Protein AF-A0A4S2AML3-F1 (afdb_monomer_lite)

Organism: NCBI:txid85831

Secondary structure (DSSP, 8-state):
----TTEEES----HHHHHHHHHHHTTSS-HHHHHHHHHTS----PEEE-SHHHHTT----

Structure (mmCIF, N/CA/C/O backbone):
data_AF-A0A4S2AML3-F1
#
_entry.id   AF-A0A4S2AML3-F1
#
loop_
_atom_site.group_PDB
_atom_site.id
_atom_site.type_symbol
_atom_site.label_atom_id
_atom_site.label_alt_id
_atom_site.label_comp_id
_atom_site.label_asym_id
_atom_site.label_entity_id
_atom_site.label_seq_id
_atom_site.pdbx_PDB_ins_code
_atom_site.Cartn_x
_atom_site.Cartn_y
_atom_site.Cartn_z
_atom_site.occupancy
_atom_site.B_iso_or_equiv
_atom_site.auth_seq_id
_atom_site.auth_comp_id
_atom_site.auth_asym_id
_atom_site.auth_atom_id
_atom_site.pdbx_PDB_model_num
ATOM 1 N N . MET A 1 1 ? 6.010 17.045 -14.830 1.00 39.09 1 MET A N 1
ATOM 2 C CA . MET A 1 1 ? 6.272 15.664 -14.366 1.00 39.09 1 MET A CA 1
ATOM 3 C C . MET A 1 1 ? 7.662 15.272 -14.854 1.00 39.09 1 MET A C 1
ATOM 5 O O . MET A 1 1 ? 7.797 14.904 -16.010 1.00 39.09 1 MET A O 1
ATOM 9 N N . ASN A 1 2 ? 8.700 15.448 -14.028 1.00 35.56 2 ASN A N 1
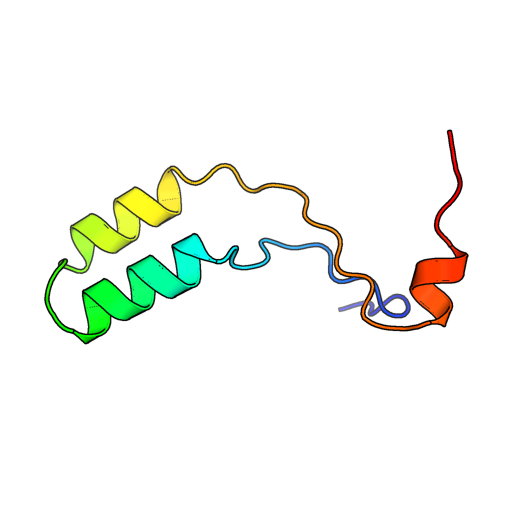ATOM 10 C CA . ASN A 1 2 ? 10.076 15.083 -14.391 1.00 35.56 2 ASN A CA 1
ATOM 11 C C . ASN A 1 2 ? 10.376 13.672 -13.883 1.00 35.56 2 ASN A C 1
ATOM 13 O O . ASN A 1 2 ? 10.661 13.470 -12.705 1.00 35.56 2 ASN A O 1
ATOM 17 N N . SER A 1 3 ? 10.289 12.701 -14.786 1.00 38.50 3 SER A N 1
ATOM 18 C CA . SER A 1 3 ? 10.615 11.299 -14.544 1.00 38.50 3 SER A CA 1
ATOM 19 C C . SER A 1 3 ? 12.136 11.111 -14.511 1.00 38.50 3 SER A C 1
ATOM 21 O O . SER A 1 3 ? 12.761 10.816 -15.528 1.00 38.50 3 SER A O 1
ATOM 23 N N . PHE A 1 4 ? 12.754 11.284 -13.343 1.00 43.06 4 PHE A N 1
ATOM 24 C CA . PHE A 1 4 ? 14.124 10.825 -13.113 1.00 43.06 4 PHE A CA 1
ATOM 25 C C . PHE A 1 4 ? 14.124 9.294 -12.986 1.00 43.06 4 PHE A C 1
ATOM 27 O O . PHE A 1 4 ? 13.754 8.738 -11.961 1.00 43.06 4 PHE A O 1
ATOM 34 N N . ILE A 1 5 ? 14.500 8.619 -14.073 1.00 43.53 5 ILE A N 1
ATOM 35 C CA . ILE A 1 5 ? 15.214 7.330 -14.105 1.00 43.53 5 ILE A CA 1
ATOM 36 C C . ILE A 1 5 ? 14.865 6.366 -12.943 1.00 43.53 5 ILE A C 1
ATOM 38 O O . ILE A 1 5 ? 15.659 6.134 -12.039 1.00 43.53 5 ILE A O 1
ATOM 42 N N . GLY A 1 6 ? 13.677 5.757 -12.997 1.00 50.50 6 GLY A N 1
ATOM 43 C CA . GLY A 1 6 ? 13.395 4.466 -12.351 1.00 50.50 6 GLY A CA 1
ATOM 44 C C . GLY A 1 6 ? 13.236 4.422 -10.826 1.00 50.50 6 GLY A C 1
ATOM 45 O O . GLY A 1 6 ? 13.193 3.313 -10.294 1.00 50.50 6 GLY A O 1
ATOM 46 N N . ALA A 1 7 ? 13.131 5.559 -10.137 1.00 46.34 7 ALA A N 1
ATOM 47 C CA . ALA A 1 7 ? 12.737 5.612 -8.728 1.00 46.34 7 ALA A CA 1
ATOM 48 C C . ALA A 1 7 ? 11.363 6.287 -8.604 1.00 46.34 7 ALA A C 1
ATOM 50 O O . ALA A 1 7 ? 11.227 7.485 -8.851 1.00 46.34 7 ALA A O 1
ATOM 51 N N . VAL A 1 8 ? 10.333 5.513 -8.245 1.00 50.00 8 VAL A N 1
ATOM 52 C CA . VAL A 1 8 ? 9.017 6.067 -7.891 1.00 50.00 8 VAL A CA 1
ATOM 53 C C . VAL A 1 8 ? 9.066 6.434 -6.413 1.00 50.00 8 VAL A C 1
ATOM 55 O O . VAL A 1 8 ? 9.257 5.564 -5.567 1.00 50.00 8 VAL A O 1
ATOM 58 N N . ILE A 1 9 ? 8.926 7.725 -6.116 1.00 50.41 9 ILE A N 1
ATOM 59 C CA . ILE A 1 9 ? 8.787 8.240 -4.752 1.00 50.41 9 ILE A CA 1
ATOM 60 C C . ILE A 1 9 ? 7.331 8.665 -4.604 1.00 50.41 9 ILE A C 1
ATOM 62 O O . ILE A 1 9 ? 6.899 9.657 -5.188 1.00 50.41 9 ILE A O 1
ATOM 66 N N . GLY A 1 10 ? 6.562 7.882 -3.860 1.00 50.62 10 GLY A N 1
ATOM 67 C CA . GLY A 1 10 ? 5.160 8.151 -3.572 1.00 50.62 10 GLY A CA 1
ATOM 68 C C . GLY A 1 10 ? 4.611 7.130 -2.578 1.00 50.62 10 GLY A C 1
ATOM 69 O O . GLY A 1 10 ? 5.329 6.189 -2.239 1.00 50.62 10 GLY A O 1
ATOM 70 N N . PRO A 1 11 ? 3.361 7.293 -2.111 1.00 50.88 11 PRO A N 1
ATOM 71 C CA . PRO A 1 11 ? 2.637 6.260 -1.382 1.00 50.88 11 PRO A CA 1
ATOM 72 C C . PRO A 1 11 ? 2.555 5.017 -2.262 1.00 50.88 11 PRO A C 1
ATOM 74 O O . PRO A 1 11 ? 1.661 4.889 -3.097 1.00 50.88 11 PRO A O 1
ATOM 77 N N . ILE A 1 12 ? 3.512 4.108 -2.145 1.00 56.28 12 ILE A N 1
ATOM 78 C CA . ILE A 1 12 ? 3.320 2.789 -2.720 1.00 56.28 12 ILE A CA 1
ATOM 79 C C . ILE A 1 12 ? 2.245 2.164 -1.846 1.00 56.28 12 ILE A C 1
ATOM 81 O O . ILE A 1 12 ? 2.364 2.151 -0.619 1.00 56.28 12 ILE A O 1
ATOM 85 N N . ALA A 1 13 ? 1.146 1.756 -2.475 1.00 59.69 13 ALA A N 1
ATOM 86 C CA . ALA A 1 13 ? 0.117 0.976 -1.820 1.00 59.69 13 ALA A CA 1
ATOM 87 C C . ALA A 1 13 ? 0.778 -0.315 -1.323 1.00 59.69 13 ALA A C 1
ATOM 89 O O . ALA A 1 13 ? 0.944 -1.264 -2.079 1.00 59.69 13 ALA A O 1
ATOM 90 N N . ASP A 1 14 ? 1.233 -0.291 -0.075 1.00 64.25 14 ASP A N 1
ATOM 91 C CA . ASP A 1 14 ? 1.736 -1.454 0.645 1.00 64.25 14 ASP A CA 1
ATOM 92 C C . ASP A 1 14 ? 0.653 -2.549 0.672 1.00 64.25 14 ASP A C 1
ATOM 94 O O . ASP A 1 14 ? -0.534 -2.244 0.517 1.00 64.25 14 ASP A O 1
ATOM 98 N N . ASP A 1 15 ? 1.026 -3.811 0.890 1.00 71.12 15 ASP A N 1
ATOM 99 C CA . ASP A 1 15 ? 0.143 -4.978 0.724 1.00 71.12 15 ASP A CA 1
ATOM 100 C C . ASP A 1 15 ? -1.177 -4.850 1.501 1.00 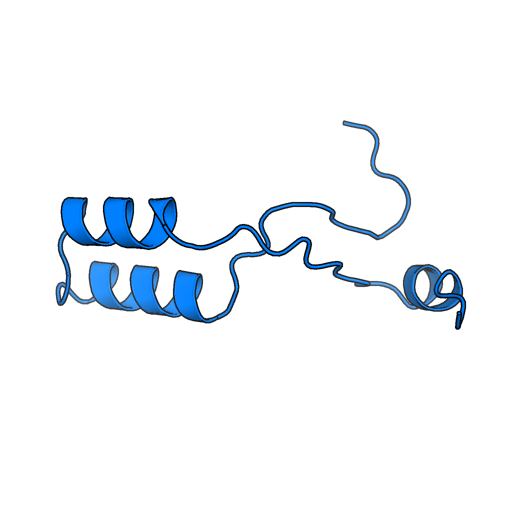71.12 15 ASP A C 1
ATOM 102 O O . ASP A 1 15 ? -2.230 -5.319 1.065 1.00 71.12 15 ASP A O 1
ATOM 106 N N . GLY A 1 16 ? -1.178 -4.142 2.633 1.00 74.94 16 GLY A N 1
ATOM 107 C CA . GLY A 1 16 ? -2.418 -3.918 3.371 1.00 74.94 16 GLY A CA 1
ATOM 108 C C . GLY A 1 16 ? -3.345 -2.829 2.812 1.00 74.94 16 GLY A C 1
ATOM 109 O O . GLY A 1 16 ? -4.515 -2.822 3.177 1.00 74.94 16 GLY A O 1
ATOM 110 N N . VAL A 1 17 ? -2.897 -1.949 1.909 1.00 78.81 17 VAL A N 1
ATOM 111 C CA . VAL A 1 17 ? -3.797 -1.105 1.096 1.00 78.81 17 VAL A CA 1
ATOM 112 C C . VAL A 1 17 ? -4.527 -1.979 0.077 1.00 78.81 17 VAL A C 1
ATOM 114 O O . VAL A 1 17 ? -5.744 -1.868 -0.061 1.00 78.81 17 VAL A O 1
ATOM 117 N N . ALA A 1 18 ? -3.811 -2.894 -0.585 1.00 82.62 18 ALA A N 1
ATOM 118 C CA . AL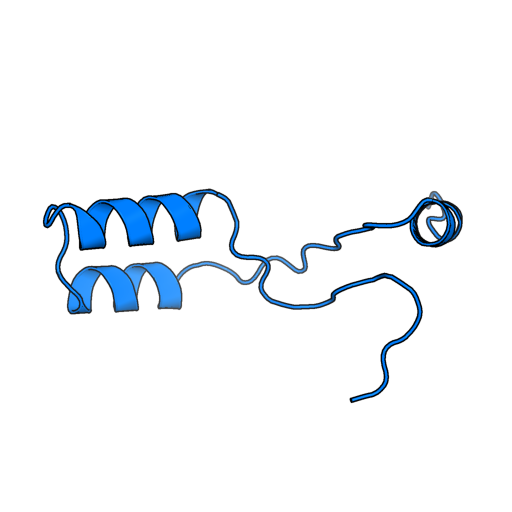A A 1 18 ? -4.414 -3.843 -1.519 1.00 82.62 18 ALA A CA 1
ATOM 119 C C . ALA A 1 18 ? -5.431 -4.761 -0.817 1.00 82.62 18 ALA A C 1
ATOM 121 O O . ALA A 1 18 ? -6.541 -4.943 -1.320 1.00 82.62 18 ALA A O 1
ATOM 122 N N . LEU A 1 19 ? -5.100 -5.256 0.382 1.00 84.88 19 LEU A N 1
ATOM 123 C CA . LEU A 1 19 ? -6.010 -6.053 1.208 1.00 84.88 19 LEU A CA 1
ATOM 124 C C . LEU A 1 19 ? -7.294 -5.289 1.566 1.00 84.88 19 LEU A C 1
ATOM 126 O O . LEU A 1 19 ? -8.386 -5.827 1.418 1.00 84.88 19 LEU A O 1
ATOM 130 N N . GLN A 1 20 ? -7.188 -4.033 2.008 1.00 85.00 20 GLN A N 1
ATOM 131 C CA . GLN A 1 20 ? -8.363 -3.235 2.379 1.00 85.00 20 GLN A CA 1
ATOM 132 C C . GLN A 1 20 ? -9.266 -2.925 1.180 1.00 85.00 20 GLN A C 1
ATOM 134 O O . GLN A 1 20 ? -10.488 -2.970 1.304 1.00 85.00 20 GLN A O 1
ATOM 139 N N . ILE A 1 21 ? -8.682 -2.670 0.006 1.00 87.81 21 ILE A N 1
ATOM 140 C CA . ILE A 1 21 ? -9.447 -2.508 -1.236 1.00 87.81 21 ILE A CA 1
ATOM 141 C C . ILE A 1 21 ? -10.171 -3.814 -1.597 1.00 87.81 21 ILE A C 1
ATOM 143 O O . ILE A 1 21 ? -11.326 -3.766 -2.018 1.00 87.81 21 ILE A O 1
ATOM 147 N N . GLY A 1 22 ? -9.525 -4.969 -1.405 1.00 90.38 22 GLY A N 1
ATOM 148 C CA . GLY A 1 22 ? -10.150 -6.285 -1.573 1.00 90.38 22 GLY A CA 1
ATOM 149 C C . GLY A 1 22 ? -11.347 -6.481 -0.641 1.00 90.38 22 GLY A C 1
ATOM 150 O O . GLY A 1 22 ? -12.447 -6.755 -1.105 1.00 90.38 22 GLY A O 1
ATOM 151 N N . LEU A 1 23 ? -11.174 -6.216 0.657 1.00 90.88 23 LEU A N 1
ATOM 152 C CA . LEU A 1 23 ? -12.248 -6.325 1.653 1.00 90.88 23 LEU A CA 1
ATOM 153 C C . LEU A 1 23 ? -13.441 -5.410 1.351 1.00 90.88 23 LEU A C 1
ATOM 155 O O . LEU A 1 23 ? -14.583 -5.790 1.597 1.00 90.88 23 LEU A O 1
ATOM 159 N N . PHE A 1 24 ? -13.191 -4.210 0.823 1.00 92.81 24 PHE A N 1
ATOM 160 C CA . PHE A 1 24 ? -14.256 -3.307 0.390 1.00 92.81 24 PHE A CA 1
ATOM 161 C C . PHE A 1 24 ? -14.992 -3.849 -0.841 1.00 92.81 24 PHE A C 1
ATOM 163 O O . PHE A 1 24 ? -16.220 -3.834 -0.877 1.00 92.81 24 PHE A O 1
ATOM 170 N N . LYS A 1 25 ? -14.252 -4.360 -1.835 1.00 91.00 25 LYS A N 1
ATOM 171 C CA . LYS A 1 25 ? -14.831 -4.967 -3.044 1.00 91.00 25 LYS A CA 1
ATOM 172 C C . LYS A 1 25 ? -15.703 -6.179 -2.734 1.00 91.00 25 LYS A C 1
ATOM 174 O O . LYS A 1 25 ? -16.747 -6.337 -3.358 1.00 91.00 25 LYS A O 1
ATOM 179 N N . ASP A 1 26 ? -15.290 -6.980 -1.762 1.00 95.50 26 ASP A N 1
ATOM 180 C CA . ASP A 1 26 ? -16.020 -8.167 -1.321 1.00 95.50 26 ASP A CA 1
ATOM 181 C C . ASP A 1 26 ? -17.165 -7.828 -0.341 1.00 95.50 26 ASP A C 1
ATOM 183 O O . ASP A 1 26 ? -17.913 -8.709 0.075 1.00 95.50 26 ASP A O 1
ATOM 187 N N . GLY A 1 27 ? -17.327 -6.550 0.027 1.00 92.44 27 GLY A N 1
ATOM 188 C CA . GLY A 1 27 ? -18.418 -6.063 0.876 1.00 92.44 27 GLY A CA 1
ATOM 189 C C . GLY A 1 27 ? -18.219 -6.273 2.380 1.00 92.44 27 GLY A C 1
ATOM 190 O O . GLY A 1 27 ? -19.132 -5.999 3.155 1.00 92.44 27 GLY A O 1
ATOM 191 N N . TYR A 1 28 ? -17.039 -6.721 2.817 1.00 92.81 28 TYR A N 1
ATOM 192 C CA . TYR A 1 28 ? -16.730 -6.923 4.238 1.00 92.81 28 TYR A CA 1
ATOM 193 C C . TYR A 1 28 ? -16.554 -5.611 5.011 1.00 92.81 28 TYR A C 1
ATOM 195 O O . TYR A 1 28 ? -16.793 -5.572 6.217 1.00 92.81 28 TYR A O 1
ATOM 203 N N . ILE A 1 29 ? -16.125 -4.540 4.337 1.00 92.81 29 ILE A N 1
ATOM 204 C CA . ILE A 1 29 ? -16.005 -3.197 4.920 1.00 92.81 29 ILE A CA 1
ATOM 205 C C . ILE A 1 29 ? -16.710 -2.167 4.041 1.00 92.81 29 ILE A C 1
ATOM 207 O O . ILE A 1 29 ? -16.797 -2.327 2.826 1.00 92.81 29 ILE A O 1
ATOM 211 N N . ASN A 1 30 ? -17.197 -1.084 4.648 1.00 92.50 30 ASN A N 1
ATOM 212 C CA . ASN A 1 30 ? -17.821 0.017 3.918 1.00 92.50 30 ASN A CA 1
ATOM 213 C C . ASN A 1 30 ? -16.797 1.108 3.547 1.00 92.50 30 ASN A C 1
ATOM 215 O O . ASN A 1 30 ? -15.651 1.106 4.004 1.00 92.50 30 ASN A O 1
ATOM 219 N N . LEU A 1 31 ? -17.224 2.065 2.717 1.00 89.00 31 LEU A N 1
ATOM 220 C CA . LEU A 1 31 ? -16.356 3.131 2.208 1.00 89.00 31 LEU A CA 1
ATOM 221 C C . LEU A 1 31 ? -15.805 4.036 3.323 1.00 89.00 31 LEU A C 1
ATOM 223 O O . LEU A 1 31 ? -14.669 4.492 3.227 1.00 89.00 31 LEU A O 1
ATOM 227 N N . ALA A 1 32 ? -16.583 4.279 4.381 1.00 90.75 32 ALA A N 1
ATOM 228 C CA . ALA A 1 32 ? -16.141 5.092 5.512 1.00 90.75 32 ALA A CA 1
ATOM 229 C C . ALA A 1 32 ? -15.024 4.387 6.298 1.00 90.75 32 ALA A C 1
ATOM 231 O O . ALA A 1 32 ? -14.010 5.005 6.614 1.00 90.75 32 ALA A O 1
ATOM 232 N N . THR A 1 33 ? -15.167 3.080 6.539 1.00 88.69 33 THR A N 1
ATOM 233 C CA . THR A 1 33 ? -14.129 2.247 7.155 1.00 88.69 33 THR A CA 1
ATOM 234 C C . THR A 1 33 ? -12.869 2.223 6.297 1.00 88.69 33 THR A C 1
ATOM 236 O O . THR A 1 33 ? -11.791 2.451 6.833 1.00 88.69 33 THR A O 1
ATOM 239 N N . LEU A 1 34 ? -13.001 2.032 4.978 1.00 89.50 34 LEU A N 1
ATOM 240 C CA . LEU A 1 34 ? -11.871 2.070 4.046 1.00 89.50 34 LEU A CA 1
ATOM 241 C C . LEU A 1 34 ? -11.142 3.427 4.074 1.00 89.50 34 LEU A C 1
ATOM 243 O O . LEU A 1 34 ? -9.915 3.477 4.093 1.00 89.50 34 LEU A O 1
ATOM 247 N N . ALA A 1 35 ? -11.877 4.541 4.080 1.00 86.12 35 ALA A N 1
ATOM 248 C CA . ALA A 1 35 ? -11.285 5.877 4.095 1.00 86.12 35 ALA A CA 1
ATOM 249 C C . ALA A 1 35 ? -10.482 6.137 5.379 1.00 86.12 35 ALA A C 1
ATOM 251 O O . ALA A 1 35 ? -9.357 6.634 5.313 1.00 86.12 35 ALA A O 1
ATOM 252 N N . GLU A 1 36 ? -11.021 5.758 6.5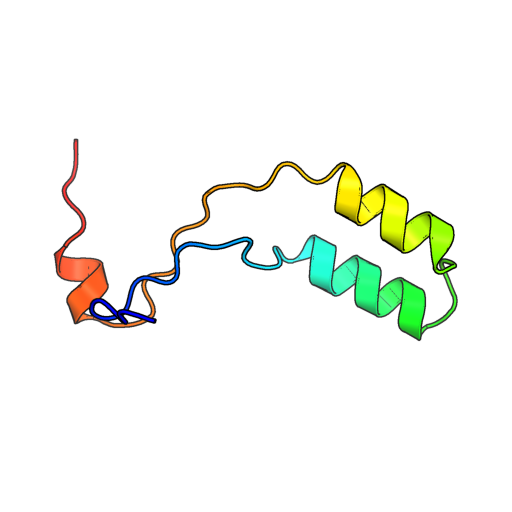38 1.00 85.50 36 GLU A N 1
ATOM 253 C CA . GLU A 1 36 ? -10.335 5.923 7.821 1.00 85.50 36 GLU A CA 1
ATOM 254 C C . GLU A 1 36 ? -9.083 5.041 7.915 1.00 85.50 36 GLU A C 1
ATOM 256 O O . GLU A 1 36 ? -8.014 5.507 8.314 1.00 85.50 36 GLU A O 1
ATOM 261 N N . THR A 1 37 ? -9.151 3.788 7.462 1.00 79.88 37 THR A N 1
ATOM 262 C CA . THR A 1 37 ? -7.998 2.880 7.499 1.00 79.88 37 THR A CA 1
ATOM 263 C C . THR A 1 37 ? -6.872 3.288 6.542 1.00 79.88 37 THR A C 1
ATOM 265 O O . THR A 1 37 ? -5.702 3.018 6.829 1.00 79.88 37 THR A O 1
ATOM 268 N N . LEU A 1 38 ? -7.191 3.982 5.444 1.00 79.06 38 LEU A N 1
ATOM 269 C CA . LEU A 1 38 ? -6.202 4.582 4.541 1.00 79.06 38 LEU A CA 1
ATOM 270 C C . LEU A 1 38 ? -5.624 5.896 5.087 1.00 79.06 38 LEU A C 1
ATOM 272 O O . LEU A 1 38 ? -4.434 6.151 4.922 1.00 79.06 38 LEU A O 1
ATOM 276 N N . LYS A 1 39 ? -6.434 6.705 5.778 1.00 74.19 39 LYS A N 1
ATOM 277 C CA . LYS A 1 39 ? -6.032 7.992 6.370 1.00 74.19 39 LYS A CA 1
ATOM 278 C C . LYS A 1 39 ? -5.017 7.840 7.509 1.00 74.19 39 LYS A C 1
ATOM 280 O O . LYS A 1 39 ? -4.145 8.691 7.661 1.00 74.19 39 LYS A O 1
ATOM 285 N N . TYR A 1 40 ? -5.103 6.755 8.283 1.00 61.47 40 TYR A N 1
ATOM 286 C CA . TYR A 1 40 ? -4.189 6.474 9.402 1.00 61.47 40 TYR A CA 1
ATOM 287 C C . TYR A 1 40 ? -2.973 5.610 9.038 1.00 61.47 40 TYR A C 1
ATOM 289 O O . TYR A 1 40 ? -2.099 5.394 9.883 1.00 61.47 40 TYR A O 1
ATOM 297 N N . ARG A 1 41 ? -2.855 5.127 7.793 1.00 64.31 41 ARG A N 1
ATOM 298 C CA . ARG A 1 41 ? -1.650 4.408 7.366 1.00 64.31 41 ARG A CA 1
ATOM 299 C C . ARG A 1 41 ? -0.509 5.400 7.191 1.00 64.31 41 ARG A C 1
ATOM 301 O O . ARG A 1 41 ? -0.518 6.234 6.291 1.00 64.31 41 ARG A O 1
ATOM 308 N N . LYS A 1 42 ? 0.492 5.289 8.069 1.00 56.59 42 LYS A N 1
ATOM 309 C CA . LYS A 1 42 ? 1.764 6.008 7.967 1.00 56.59 42 LYS A CA 1
ATOM 310 C C . LYS A 1 42 ? 2.297 5.810 6.546 1.00 56.59 42 LYS A C 1
ATOM 312 O O . LYS A 1 42 ? 2.596 4.683 6.157 1.00 56.59 42 LYS A O 1
ATOM 317 N N . LEU A 1 43 ? 2.364 6.892 5.776 1.00 54.94 43 LEU A N 1
ATOM 318 C CA . LEU A 1 43 ? 3.000 6.913 4.465 1.00 54.94 43 LEU A CA 1
ATOM 319 C C . LEU A 1 43 ? 4.476 6.580 4.673 1.00 54.94 43 LEU A C 1
ATOM 321 O O . LEU A 1 43 ? 5.285 7.448 4.991 1.00 54.94 43 LEU A O 1
ATOM 325 N N . ASN A 1 44 ? 4.819 5.298 4.591 1.00 52.75 44 ASN A N 1
ATOM 326 C CA . ASN A 1 44 ? 6.210 4.895 4.584 1.00 52.75 44 ASN A CA 1
ATOM 327 C C . ASN A 1 44 ? 6.807 5.409 3.274 1.00 52.75 44 ASN A C 1
ATOM 329 O O . ASN A 1 44 ? 6.245 5.180 2.202 1.00 52.75 44 ASN A O 1
ATOM 333 N N . ASN A 1 45 ? 7.933 6.121 3.361 1.00 56.00 45 ASN A N 1
ATOM 334 C CA . ASN A 1 45 ? 8.732 6.491 2.196 1.00 56.00 45 ASN A CA 1
ATOM 335 C C . ASN A 1 45 ? 9.335 5.209 1.616 1.00 56.00 45 ASN A C 1
ATOM 337 O O . ASN A 1 45 ? 10.468 4.839 1.921 1.00 56.00 45 ASN A O 1
ATOM 341 N N . GLN A 1 46 ? 8.530 4.481 0.852 1.00 54.66 46 GLN A N 1
ATOM 342 C CA . GLN A 1 46 ? 8.913 3.215 0.265 1.00 54.66 46 GLN A CA 1
ATOM 343 C C . GLN A 1 46 ? 9.515 3.492 -1.104 1.00 54.66 46 GLN A C 1
ATOM 345 O O . GLN A 1 46 ? 8.866 4.024 -2.002 1.00 54.66 46 GLN A O 1
ATOM 350 N N . TYR A 1 47 ? 10.795 3.166 -1.238 1.00 60.97 47 TYR A N 1
ATOM 351 C CA . TYR A 1 47 ? 11.527 3.329 -2.481 1.00 60.97 47 TYR A CA 1
ATOM 352 C C . TYR A 1 47 ? 11.403 2.045 -3.296 1.00 60.97 47 TYR A C 1
ATOM 354 O O . TYR A 1 47 ? 11.873 0.989 -2.873 1.00 60.97 47 TYR A O 1
ATOM 362 N N . TYR A 1 48 ? 10.783 2.132 -4.471 1.00 62.91 48 TYR A N 1
ATOM 363 C CA . TYR A 1 48 ? 10.777 1.038 -5.438 1.00 62.91 48 TYR A CA 1
ATOM 364 C C . TYR A 1 48 ? 11.840 1.274 -6.509 1.00 62.91 48 TYR A C 1
ATOM 366 O O . TYR A 1 48 ? 11.804 2.269 -7.235 1.00 62.91 48 TYR A O 1
ATOM 374 N N . PHE A 1 49 ? 12.778 0.333 -6.615 1.00 68.62 49 PHE A N 1
ATOM 375 C CA . PHE A 1 49 ? 13.850 0.340 -7.608 1.00 68.62 49 PHE A CA 1
ATOM 376 C C . PHE A 1 49 ? 13.519 -0.656 -8.721 1.00 68.62 49 PHE A C 1
ATOM 378 O O . PHE A 1 49 ? 14.051 -1.761 -8.771 1.00 68.62 49 PHE A O 1
ATOM 385 N N . GLY A 1 50 ? 12.626 -0.263 -9.630 1.00 66.31 50 GLY A N 1
ATOM 386 C CA . GLY A 1 50 ? 12.112 -1.138 -10.693 1.00 66.31 50 GLY A CA 1
ATOM 387 C C . GLY A 1 50 ? 13.074 -1.413 -11.850 1.00 66.31 50 GLY A C 1
ATOM 388 O O . GLY A 1 50 ? 12.694 -2.065 -12.817 1.00 66.31 50 GLY A O 1
ATOM 389 N N . THR A 1 51 ? 14.308 -0.895 -11.808 1.00 74.31 51 THR A N 1
ATOM 390 C CA . THR A 1 51 ? 15.292 -1.111 -12.878 1.00 74.31 51 THR A CA 1
ATOM 391 C C . THR A 1 51 ? 16.673 -1.460 -12.321 1.00 74.31 51 THR A C 1
ATOM 393 O O . THR A 1 51 ? 17.085 -0.892 -11.304 1.00 74.31 51 THR A O 1
ATOM 396 N N . PR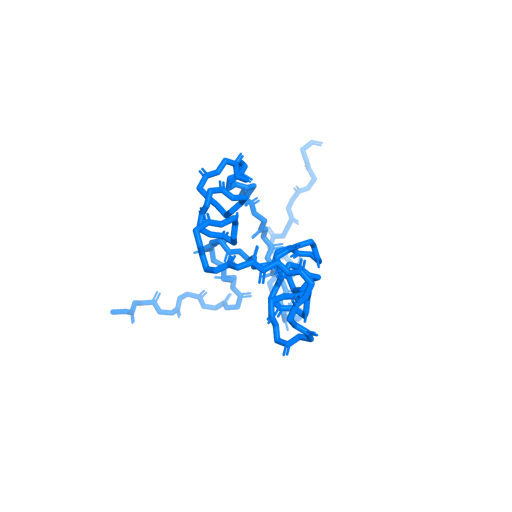O A 1 52 ? 17.464 -2.296 -13.024 1.00 72.44 52 PRO A N 1
ATOM 397 C CA . PRO A 1 52 ? 18.843 -2.597 -12.630 1.00 72.44 52 PRO A CA 1
ATOM 398 C C . PRO A 1 52 ? 19.731 -1.351 -12.501 1.00 72.44 52 PRO A C 1
ATOM 400 O O . PRO A 1 52 ? 20.676 -1.334 -11.717 1.00 72.44 52 PRO A O 1
ATOM 403 N N . LYS A 1 53 ? 19.430 -0.286 -13.260 1.00 73.25 53 LYS A N 1
ATOM 404 C CA . LYS A 1 53 ? 20.132 1.003 -13.170 1.00 73.25 53 LYS A CA 1
ATOM 405 C C . LYS A 1 53 ? 19.857 1.713 -11.841 1.00 73.25 53 LYS A C 1
ATOM 407 O O . LYS A 1 53 ? 20.781 2.287 -11.280 1.00 73.25 53 LYS A O 1
ATOM 412 N N . ALA A 1 54 ? 18.627 1.642 -11.333 1.00 70.4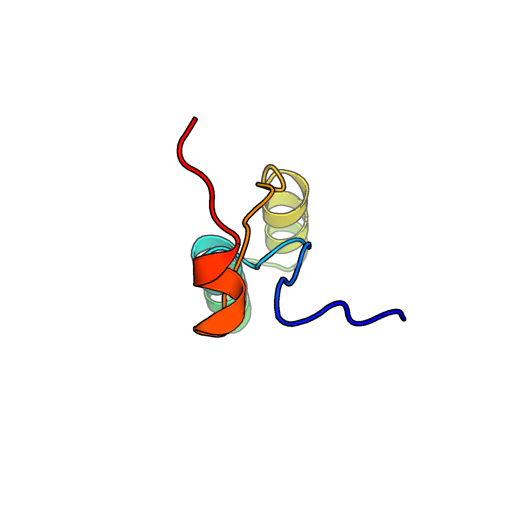4 54 ALA A N 1
ATOM 413 C CA . ALA A 1 54 ? 18.232 2.286 -10.083 1.00 70.44 54 ALA A CA 1
ATOM 414 C C . ALA A 1 54 ? 18.851 1.586 -8.857 1.00 70.44 54 ALA A C 1
ATOM 416 O O . ALA A 1 54 ? 19.284 2.255 -7.924 1.00 70.44 54 ALA A O 1
ATOM 417 N N . ILE A 1 55 ? 19.009 0.258 -8.904 1.00 74.19 55 ILE A N 1
ATOM 418 C CA . ILE A 1 55 ? 19.702 -0.518 -7.857 1.00 74.19 55 ILE A CA 1
ATOM 419 C C . ILE A 1 55 ? 21.176 -0.101 -7.734 1.00 74.19 55 ILE A C 1
ATOM 421 O O . ILE A 1 55 ? 21.689 0.025 -6.626 1.00 74.19 55 ILE A O 1
ATOM 425 N N . LYS A 1 56 ? 21.858 0.185 -8.854 1.00 76.25 56 LYS A N 1
ATOM 426 C CA . LYS A 1 56 ? 23.268 0.632 -8.856 1.00 76.25 56 LYS A CA 1
ATOM 427 C C . LYS A 1 56 ? 23.496 1.990 -8.179 1.00 76.25 56 LYS A C 1
ATOM 429 O O . LYS A 1 56 ? 24.641 2.335 -7.909 1.00 76.25 56 LYS A O 1
ATOM 434 N N . LEU A 1 57 ? 22.436 2.764 -7.936 1.00 71.94 57 LEU A N 1
ATOM 435 C CA . LEU A 1 57 ? 22.513 4.057 -7.253 1.00 71.94 57 LEU A CA 1
ATOM 436 C C . LEU A 1 57 ? 22.448 3.927 -5.721 1.00 71.94 57 LEU A C 1
ATOM 438 O O . LEU A 1 57 ? 22.730 4.905 -5.027 1.00 71.94 57 LEU A O 1
ATOM 442 N N . LEU A 1 58 ? 22.116 2.744 -5.189 1.00 75.19 58 LEU A N 1
ATOM 443 C CA . LEU A 1 58 ? 22.144 2.470 -3.753 1.00 75.19 58 LEU A CA 1
ATOM 444 C C . LEU A 1 58 ? 23.591 2.496 -3.242 1.00 75.19 58 LEU A C 1
ATOM 446 O O . LEU A 1 58 ? 24.457 1.791 -3.759 1.00 75.19 58 LEU A O 1
ATOM 450 N N . ARG A 1 59 ? 23.859 3.297 -2.205 1.00 70.88 59 ARG A N 1
ATOM 451 C CA . ARG A 1 59 ? 25.144 3.310 -1.491 1.00 70.88 59 ARG A CA 1
ATOM 452 C C . ARG A 1 59 ? 24.931 2.775 -0.084 1.00 70.88 59 ARG A C 1
ATOM 454 O O . ARG A 1 59 ? 23.958 3.142 0.570 1.00 70.88 59 ARG A O 1
ATOM 461 N N . ARG A 1 60 ? 25.839 1.915 0.372 1.00 68.88 60 ARG A N 1
ATOM 462 C CA . ARG A 1 60 ? 25.856 1.441 1.757 1.00 68.88 60 ARG A CA 1
ATOM 463 C C . ARG A 1 60 ? 26.416 2.555 2.647 1.00 68.88 60 ARG A C 1
ATOM 465 O O . ARG A 1 60 ? 27.496 3.057 2.338 1.00 68.88 60 ARG A O 1
ATOM 472 N N . LEU A 1 61 ? 25.658 2.943 3.674 1.00 62.34 61 LEU A N 1
ATOM 473 C CA . LEU A 1 61 ? 26.103 3.836 4.750 1.00 62.34 61 LEU A CA 1
ATOM 474 C C . LEU A 1 61 ? 26.935 3.062 5.774 1.00 62.34 61 LEU A C 1
ATOM 476 O O . LEU A 1 61 ? 26.631 1.862 5.975 1.00 62.34 61 LEU A O 1
#

Radius of gyration: 15.69 Å; chains: 1; bounding box: 44×24×24 Å

Foldseek 3Di:
DDDDDQKDFDQDCPVVLVVLVVCCVVVVDDPVVNVVVVVPPDRDRDIDRPDPVSVVPDDDD

InterPro domains:
  IPR025051 Protein of unknown function DUF3990 [PF13151] (8-59)

pLDDT: mean 70.28, std 16.53, range [35.56, 95.5]

Sequence (61 aa):
MNSFIGAVIGPIADDGVALQIGLFKDGYINLATLAETLKYRKLNNQYYFGTPKAIKLLRRL